Protein AF-A0A397DJN7-F1 (afdb_monomer_lite)

Foldseek 3Di:
DPVVVVVVVVQQFQVVDPPSADPPDDQDPCLQVRHPVSVVVVVVVVVCVVVVHDDDDDDPDVVSVVSVVSVCVSVVHDDDDDDPPDDDDD

Organism: Aphanomyces astaci (NCBI:txid112090)

InterPro domains:
  IPR027417 P-loop containing nucleoside triphosphate hydrolase [G3DSA:3.40.50.300] (1-90)
  IPR027417 P-loop containing nucleoside triphosphate hydrolase [SSF52540] (2-89)
  IPR031053 Chromodomain-helicase-DNA-binding protein 1-like [PTHR47157] (1-90)

Sequence (90 aa):
MNILAQLRKACNHPYLFPNAEPEPFQEGAHLYMNSGKLFVLHTLLHELKATNHVVLLFSTSTAFLDIIQDYCTWQKLSYERLDGSVRGEE

Secondary structure (DSSP, 8-state):
--HHHHHHHHTT-GGGSTT-S-SS---STHHHHT-HHHHHHHHHHHHHHHTT-------S-HHHHHHHHHHHHHTT-------S--PPP-

pLDDT: mean 91.05, std 9.63, range [41.84, 97.38]

Radius of gyration: 14.45 Å; chains: 1; bounding box: 34×38×35 Å

Structure (mmCIF, N/CA/C/O backbone):
data_AF-A0A397DJN7-F1
#
_entry.id   AF-A0A397DJN7-F1
#
loop_
_atom_site.group_PDB
_atom_site.id
_atom_site.type_symbol
_atom_site.label_atom_id
_atom_site.label_alt_id
_atom_site.label_comp_id
_atom_site.label_asym_id
_atom_site.label_entity_id
_atom_site.label_seq_id
_atom_site.pdbx_PDB_ins_code
_atom_site.Cartn_x
_atom_site.Cartn_y
_atom_site.Cartn_z
_atom_site.occupancy
_atom_site.B_iso_or_equiv
_atom_site.auth_seq_id
_atom_site.auth_comp_id
_atom_site.auth_asym_id
_atom_site.auth_atom_id
_atom_site.pdbx_PDB_model_num
ATOM 1 N N . MET A 1 1 ? 21.985 0.451 -14.889 1.00 65.12 1 MET A N 1
ATOM 2 C CA . MET A 1 1 ? 20.691 -0.156 -14.500 1.00 65.12 1 MET A CA 1
ATOM 3 C C . MET A 1 1 ? 20.847 -0.801 -13.130 1.00 65.12 1 MET A C 1
ATOM 5 O O . MET A 1 1 ? 21.691 -1.674 -12.992 1.00 65.12 1 MET A O 1
ATOM 9 N N . ASN A 1 2 ? 20.114 -0.350 -12.107 1.00 90.69 2 ASN A N 1
ATOM 10 C CA . ASN A 1 2 ? 20.196 -0.939 -10.765 1.00 90.69 2 ASN A CA 1
ATOM 11 C C . ASN A 1 2 ? 19.110 -2.016 -10.604 1.00 90.69 2 ASN A C 1
ATOM 13 O O . ASN A 1 2 ? 17.954 -1.698 -10.329 1.00 90.69 2 ASN A O 1
ATOM 17 N N . ILE A 1 3 ? 19.486 -3.281 -10.807 1.00 94.00 3 ILE A N 1
ATOM 18 C CA . ILE A 1 3 ? 18.573 -4.436 -10.767 1.00 94.00 3 ILE A CA 1
ATOM 19 C C . ILE A 1 3 ? 17.930 -4.584 -9.384 1.00 94.00 3 ILE A C 1
ATOM 21 O O . ILE A 1 3 ? 16.729 -4.819 -9.286 1.00 94.00 3 ILE A O 1
ATOM 25 N N . LEU A 1 4 ? 18.696 -4.368 -8.311 1.00 94.56 4 LEU A N 1
ATOM 26 C CA . LEU A 1 4 ? 18.192 -4.494 -6.945 1.00 94.56 4 LEU A CA 1
ATOM 27 C C . LEU A 1 4 ? 17.050 -3.508 -6.665 1.00 94.56 4 LEU A C 1
ATOM 29 O O . LEU A 1 4 ? 16.065 -3.866 -6.023 1.00 94.56 4 LEU A O 1
ATOM 33 N N . ALA A 1 5 ? 17.152 -2.280 -7.179 1.00 92.31 5 ALA A N 1
ATOM 34 C CA . ALA A 1 5 ? 16.083 -1.293 -7.053 1.00 92.31 5 ALA A CA 1
ATOM 35 C C . ALA A 1 5 ? 14.794 -1.734 -7.773 1.00 92.31 5 ALA A C 1
ATOM 37 O O . ALA A 1 5 ? 13.707 -1.532 -7.238 1.00 92.31 5 ALA A O 1
ATOM 38 N N . GLN A 1 6 ? 14.899 -2.378 -8.941 1.00 93.38 6 GLN A N 1
ATOM 39 C CA . GLN A 1 6 ? 13.731 -2.899 -9.665 1.00 93.38 6 GLN A CA 1
ATOM 40 C C . GLN A 1 6 ? 13.109 -4.104 -8.953 1.00 93.38 6 GLN A C 1
ATOM 42 O O . GLN A 1 6 ? 11.893 -4.162 -8.798 1.00 93.38 6 GLN A O 1
ATOM 47 N N . LEU A 1 7 ? 13.926 -5.021 -8.428 1.00 94.94 7 LEU A N 1
ATOM 48 C CA . LEU A 1 7 ? 13.426 -6.157 -7.650 1.00 94.94 7 LEU A CA 1
ATOM 49 C C . LEU A 1 7 ? 12.681 -5.698 -6.389 1.00 94.94 7 LEU A C 1
ATOM 51 O O . LEU A 1 7 ? 11.628 -6.239 -6.069 1.00 94.94 7 LEU A O 1
ATOM 55 N N . ARG A 1 8 ? 13.159 -4.644 -5.712 1.00 94.50 8 ARG A N 1
ATOM 56 C CA . ARG A 1 8 ? 12.439 -4.046 -4.573 1.00 94.50 8 ARG A CA 1
ATOM 57 C C . ARG A 1 8 ? 11.054 -3.520 -4.963 1.00 94.50 8 ARG A C 1
ATOM 59 O O . ARG A 1 8 ? 10.119 -3.703 -4.189 1.00 94.50 8 ARG A O 1
ATOM 66 N N . LYS A 1 9 ? 10.908 -2.912 -6.148 1.00 94.38 9 LYS A N 1
ATOM 67 C CA . LYS A 1 9 ? 9.599 -2.484 -6.674 1.00 94.38 9 LYS A CA 1
ATOM 68 C C . LYS A 1 9 ? 8.685 -3.678 -6.938 1.00 94.38 9 LYS A C 1
ATOM 70 O O . LYS A 1 9 ? 7.557 -3.677 -6.460 1.00 94.38 9 LYS A O 1
ATOM 75 N N . ALA A 1 10 ? 9.196 -4.717 -7.602 1.00 94.06 10 ALA A N 1
ATOM 76 C CA . ALA A 1 10 ? 8.444 -5.947 -7.861 1.00 94.06 10 ALA A CA 1
ATOM 77 C C . ALA A 1 10 ? 7.944 -6.614 -6.576 1.00 94.06 10 ALA A C 1
ATOM 79 O O . ALA A 1 10 ? 6.802 -7.056 -6.520 1.00 94.06 10 ALA A O 1
ATOM 80 N N . CYS A 1 11 ? 8.754 -6.610 -5.515 1.00 94.69 11 CYS A N 1
ATOM 81 C CA . CYS A 1 11 ? 8.334 -7.112 -4.210 1.00 94.69 11 CYS A CA 1
ATOM 82 C C . CYS A 1 11 ? 7.252 -6.253 -3.529 1.00 94.69 11 CYS A C 1
ATOM 84 O O . CYS A 1 11 ? 6.650 -6.720 -2.567 1.00 94.69 11 CYS A O 1
ATOM 86 N N . ASN A 1 12 ? 7.039 -4.999 -3.940 1.00 95.25 12 ASN A N 1
ATOM 87 C CA . ASN A 1 12 ? 6.013 -4.117 -3.376 1.00 95.25 12 ASN A CA 1
ATOM 88 C C . ASN A 1 12 ? 4.704 -4.204 -4.167 1.00 95.25 12 ASN A C 1
ATOM 90 O O . ASN A 1 12 ? 3.675 -4.606 -3.618 1.00 95.25 12 ASN A O 1
ATOM 94 N N . HIS A 1 13 ? 4.745 -3.834 -5.447 1.00 96.56 13 HIS A N 1
ATOM 95 C CA . HIS A 1 13 ? 3.572 -3.844 -6.314 1.00 96.56 13 HIS A CA 1
ATOM 96 C C . HIS A 1 13 ? 3.958 -3.829 -7.799 1.00 96.56 13 HIS A C 1
ATOM 98 O O . HIS A 1 13 ? 4.846 -3.055 -8.169 1.00 96.56 13 HIS A O 1
ATOM 104 N N . PRO A 1 14 ? 3.264 -4.583 -8.674 1.00 95.50 14 PRO A N 1
ATOM 105 C CA . PRO A 1 14 ? 3.463 -4.489 -10.121 1.00 95.50 14 PRO A CA 1
ATOM 106 C C . PRO A 1 14 ? 3.221 -3.085 -10.690 1.00 95.50 14 PRO A C 1
ATOM 108 O O . PRO A 1 14 ? 3.957 -2.659 -11.570 1.00 95.50 14 PRO A O 1
ATOM 111 N N . TYR A 1 15 ? 2.264 -2.321 -10.154 1.00 95.38 15 TYR A N 1
ATOM 112 C CA . TYR A 1 15 ? 1.949 -0.960 -10.644 1.00 95.38 15 TYR A CA 1
ATOM 113 C C . TYR A 1 15 ? 3.036 0.084 -10.357 1.00 95.38 15 TYR A C 1
ATOM 115 O O . TYR A 1 15 ? 2.977 1.201 -10.850 1.00 95.38 15 TYR A O 1
ATOM 123 N N . LEU A 1 16 ? 4.106 -0.285 -9.643 1.00 94.88 16 LEU A N 1
ATOM 124 C CA . LEU A 1 16 ? 5.318 0.541 -9.569 1.00 94.88 16 LEU A CA 1
ATOM 125 C C . LEU A 1 16 ? 6.150 0.508 -10.865 1.00 94.88 16 LEU A C 1
ATOM 127 O O . LEU A 1 16 ? 7.158 1.224 -10.969 1.00 94.88 16 LEU A O 1
ATOM 131 N N . PHE A 1 17 ? 5.777 -0.349 -11.819 1.00 94.69 17 PHE A N 1
A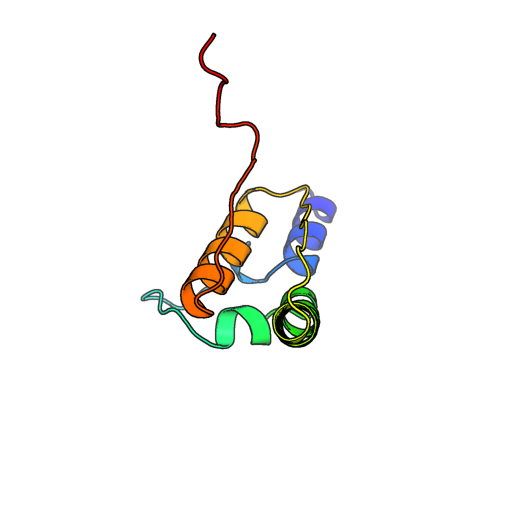TOM 132 C CA . PHE A 1 17 ? 6.335 -0.386 -13.162 1.00 94.69 17 PHE A CA 1
ATOM 133 C C . PHE A 1 17 ? 5.418 0.352 -14.145 1.00 94.69 17 PHE A C 1
ATOM 135 O O . PHE A 1 17 ? 4.201 0.180 -14.102 1.00 94.69 17 PHE A O 1
ATOM 142 N N . PRO A 1 18 ? 5.991 1.150 -15.061 1.00 89.94 18 PRO A N 1
ATOM 143 C CA . PRO A 1 18 ? 5.207 1.880 -16.048 1.00 89.94 18 PRO A CA 1
ATOM 144 C C . PRO A 1 18 ? 4.421 0.913 -16.939 1.00 89.94 18 PRO A C 1
ATOM 146 O O . PRO A 1 18 ? 4.953 -0.119 -17.351 1.00 89.94 18 PRO A O 1
ATOM 149 N N . ASN A 1 19 ? 3.174 1.274 -17.253 1.00 88.88 19 ASN A N 1
ATOM 150 C CA . ASN A 1 19 ? 2.239 0.501 -18.083 1.00 88.88 19 ASN A CA 1
ATOM 151 C C . ASN A 1 19 ? 1.848 -0.880 -17.520 1.00 88.88 19 ASN A C 1
ATOM 153 O O . ASN A 1 19 ? 1.283 -1.694 -18.248 1.00 88.88 19 ASN A O 1
ATOM 157 N N . ALA A 1 20 ? 2.173 -1.180 -16.259 1.00 91.81 20 ALA A N 1
ATOM 158 C CA . ALA A 1 20 ? 1.709 -2.407 -15.611 1.00 91.81 20 ALA A CA 1
ATOM 159 C C . ALA A 1 20 ? 0.255 -2.293 -15.128 1.00 91.81 20 ALA A C 1
ATOM 161 O O . ALA A 1 20 ? -0.420 -3.310 -14.967 1.00 91.81 20 ALA A O 1
ATOM 162 N N . GLU A 1 21 ? -0.208 -1.070 -14.878 1.00 90.00 21 GLU A N 1
ATOM 163 C CA . GLU A 1 21 ? -1.590 -0.776 -14.519 1.00 90.00 21 GLU A CA 1
ATOM 164 C C . GLU A 1 21 ? -2.466 -0.637 -15.777 1.00 90.00 21 GLU A C 1
ATOM 166 O O . GLU A 1 21 ? -2.035 0.005 -16.740 1.00 90.00 21 GLU A O 1
ATOM 171 N N . PRO A 1 22 ? -3.663 -1.257 -15.817 1.00 85.38 22 PRO A N 1
ATOM 172 C CA . PRO A 1 22 ? -4.588 -1.106 -16.937 1.00 85.38 22 PRO A CA 1
ATOM 173 C C . PRO A 1 22 ? -5.121 0.328 -17.061 1.00 85.38 22 PRO A C 1
ATOM 175 O O . PRO A 1 22 ? -5.505 0.936 -16.067 1.00 85.38 22 PRO A O 1
ATOM 178 N N . GLU A 1 23 ? -5.222 0.821 -18.296 1.00 84.12 23 GLU A N 1
ATOM 179 C CA . GLU A 1 23 ? -5.818 2.122 -18.622 1.00 84.12 23 GLU A CA 1
ATOM 180 C C . GLU A 1 23 ? -7.198 1.930 -19.287 1.00 84.12 23 GLU A C 1
ATOM 182 O O . GLU A 1 23 ? -7.307 1.121 -20.219 1.00 84.12 23 GLU A O 1
ATOM 187 N N . PRO A 1 24 ? -8.252 2.662 -18.872 1.00 87.19 24 PRO A N 1
ATOM 188 C CA . PRO A 1 24 ? -8.247 3.713 -17.850 1.00 87.19 24 PRO A CA 1
ATOM 189 C C . PRO A 1 24 ? -8.143 3.157 -16.423 1.00 87.19 24 PRO A C 1
ATOM 191 O O . PRO A 1 24 ? -8.669 2.078 -16.139 1.00 87.19 24 PRO A O 1
ATOM 194 N N . PHE A 1 25 ? -7.530 3.930 -15.519 1.00 83.06 25 PHE A N 1
ATOM 195 C CA . PHE A 1 25 ? -7.525 3.613 -14.090 1.00 83.06 25 PHE A CA 1
ATOM 196 C C . PHE A 1 25 ? -8.951 3.395 -13.568 1.00 83.06 25 PHE A C 1
ATOM 198 O O . PHE A 1 25 ? -9.849 4.218 -13.767 1.00 83.06 25 PHE A O 1
ATOM 205 N N . GLN A 1 26 ? -9.145 2.288 -12.858 1.00 86.69 26 GLN A N 1
ATOM 206 C CA . GLN A 1 26 ? -10.393 1.971 -12.181 1.00 86.69 26 GLN A CA 1
ATOM 207 C C . GLN A 1 26 ? -10.071 1.443 -10.790 1.00 86.69 26 GLN A C 1
ATOM 209 O O . GLN A 1 26 ? -9.316 0.492 -10.667 1.00 86.69 26 GLN A O 1
ATOM 214 N N . GLU A 1 27 ? -10.680 1.981 -9.739 1.00 85.44 27 GLU A N 1
ATOM 215 C CA . GLU A 1 27 ? -10.551 1.392 -8.404 1.00 85.44 27 GLU A CA 1
ATOM 216 C C . GLU A 1 27 ? -11.190 -0.006 -8.355 1.00 85.44 27 GLU A C 1
ATOM 218 O O . GLU A 1 27 ? -12.307 -0.218 -8.841 1.00 85.44 27 GLU A O 1
ATOM 223 N N . GLY A 1 28 ? -10.510 -0.980 -7.746 1.00 92.25 28 GLY A N 1
ATOM 224 C CA . GLY A 1 28 ? -11.066 -2.323 -7.646 1.00 92.25 28 GLY A CA 1
ATOM 225 C C . GLY A 1 28 ? -10.174 -3.356 -6.976 1.00 92.25 28 GLY A C 1
ATOM 226 O O . GLY A 1 28 ? -9.058 -3.086 -6.537 1.00 92.25 28 GLY A O 1
ATOM 227 N N . ALA A 1 29 ? -10.678 -4.591 -6.950 1.00 94.19 29 ALA A N 1
ATOM 228 C CA . ALA A 1 29 ? -10.012 -5.727 -6.316 1.00 94.19 29 ALA A CA 1
ATOM 229 C C . ALA A 1 29 ? -8.630 -6.051 -6.912 1.00 94.19 29 ALA A C 1
ATOM 231 O O . ALA A 1 29 ? -7.801 -6.675 -6.251 1.00 94.19 29 ALA A O 1
ATOM 232 N N . HIS A 1 30 ? -8.358 -5.611 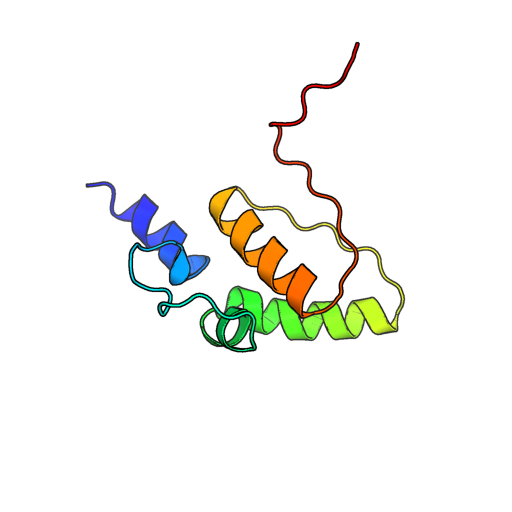-8.142 1.00 93.88 30 HIS A N 1
ATOM 233 C CA . HIS A 1 30 ? -7.062 -5.806 -8.793 1.00 93.88 30 HIS A CA 1
ATOM 234 C C . HIS A 1 30 ? -5.902 -5.165 -8.008 1.00 93.88 30 HIS A C 1
ATOM 236 O O . HIS A 1 30 ? -4.809 -5.730 -8.018 1.00 93.88 30 HIS A O 1
ATOM 242 N N . LEU A 1 31 ? -6.163 -4.094 -7.240 1.00 94.06 31 LEU A N 1
ATOM 243 C CA . LEU A 1 31 ? -5.168 -3.412 -6.406 1.00 94.06 31 LEU A CA 1
ATOM 244 C C . LEU A 1 31 ? -4.537 -4.356 -5.381 1.00 94.06 31 LEU A C 1
ATOM 246 O O . LEU A 1 31 ? -3.341 -4.290 -5.132 1.00 94.06 31 LEU A O 1
ATOM 250 N N . TYR A 1 32 ? -5.321 -5.259 -4.785 1.00 95.62 32 TYR A N 1
ATOM 251 C CA . TYR A 1 32 ? -4.791 -6.202 -3.798 1.00 95.62 32 TYR A CA 1
ATOM 252 C C . TYR A 1 32 ? -4.532 -7.594 -4.368 1.00 95.62 32 TYR A C 1
ATOM 254 O O . TYR A 1 32 ? -3.620 -8.278 -3.914 1.00 95.62 32 TYR A O 1
ATOM 262 N N . MET A 1 33 ? -5.284 -8.010 -5.389 1.00 95.69 33 MET A N 1
ATOM 263 C CA . MET A 1 33 ? -5.120 -9.324 -6.016 1.00 95.69 33 MET A CA 1
ATOM 264 C C . MET A 1 33 ? -3.802 -9.459 -6.784 1.00 95.69 33 MET A C 1
ATOM 266 O O . MET A 1 33 ? -3.244 -10.552 -6.856 1.00 95.69 33 MET A O 1
ATOM 270 N N . ASN A 1 34 ? -3.264 -8.354 -7.306 1.00 94.06 34 ASN A N 1
ATOM 271 C CA . ASN A 1 34 ? -2.012 -8.356 -8.065 1.00 94.06 34 ASN A CA 1
ATOM 272 C C . ASN A 1 34 ? -0.752 -8.224 -7.189 1.00 94.06 34 ASN A C 1
ATOM 274 O O . ASN A 1 34 ? 0.362 -8.228 -7.714 1.00 94.06 34 ASN A O 1
ATOM 278 N N . SER A 1 35 ? -0.882 -8.130 -5.862 1.00 95.88 35 SER A N 1
ATOM 279 C CA . SER A 1 35 ? 0.261 -8.047 -4.948 1.00 95.88 35 SER A CA 1
ATOM 280 C C . SER A 1 35 ? 0.079 -8.938 -3.735 1.00 95.88 35 SER A C 1
ATOM 282 O O . SER A 1 35 ? -0.822 -8.741 -2.931 1.00 95.88 35 SER A O 1
ATOM 284 N N . GLY A 1 36 ? 1.017 -9.867 -3.529 1.00 96.56 36 GLY A N 1
ATOM 285 C CA . GLY A 1 36 ? 1.002 -10.738 -2.352 1.00 96.56 36 GLY A CA 1
ATOM 286 C C . GLY A 1 36 ? 1.041 -9.965 -1.028 1.00 96.56 36 GLY A C 1
ATOM 287 O O . GLY A 1 36 ? 0.427 -10.390 -0.053 1.00 96.56 36 GLY A O 1
ATOM 288 N N . LYS A 1 37 ? 1.701 -8.796 -0.991 1.00 95.94 37 LYS A N 1
ATOM 289 C CA . LYS A 1 37 ? 1.713 -7.938 0.203 1.00 95.94 37 LYS A CA 1
ATOM 290 C C . LYS A 1 37 ? 0.342 -7.330 0.475 1.00 95.94 37 LYS A C 1
ATOM 292 O O . LYS A 1 37 ? -0.130 -7.414 1.606 1.00 95.94 37 LYS A O 1
ATOM 297 N N . LEU A 1 38 ? -0.295 -6.741 -0.541 1.00 96.56 38 LEU A N 1
ATOM 298 C CA . LEU A 1 38 ? -1.634 -6.165 -0.387 1.00 96.56 38 LEU A CA 1
ATOM 299 C C . LEU A 1 38 ? -2.695 -7.245 -0.166 1.00 96.56 38 LEU A C 1
ATOM 301 O O . LEU A 1 38 ? -3.644 -6.999 0.564 1.00 96.56 38 LEU A O 1
ATOM 305 N N . PHE A 1 39 ? -2.515 -8.449 -0.709 1.00 97.31 39 PHE A N 1
ATOM 306 C CA . PHE A 1 39 ? -3.409 -9.576 -0.467 1.00 97.31 39 PHE A CA 1
ATOM 307 C C . PHE A 1 39 ? -3.476 -9.969 1.010 1.00 97.31 39 PHE A C 1
ATOM 309 O O . PHE A 1 39 ? -4.558 -10.085 1.589 1.00 97.31 39 PHE A O 1
ATOM 316 N N . VAL A 1 40 ? -2.312 -10.109 1.648 1.00 97.38 40 VAL A N 1
ATOM 317 C CA . VAL A 1 40 ? -2.236 -10.370 3.090 1.00 97.38 40 VAL A CA 1
ATOM 318 C C . VAL A 1 40 ? -2.748 -9.166 3.880 1.00 97.38 40 VAL A C 1
ATOM 320 O O . VAL A 1 40 ? -3.543 -9.333 4.805 1.00 97.38 40 VAL A O 1
ATOM 323 N N . LEU A 1 41 ? -2.344 -7.952 3.491 1.00 96.75 41 LEU A N 1
ATOM 324 C CA . LEU A 1 41 ? -2.779 -6.727 4.159 1.00 96.75 41 LEU A CA 1
ATOM 325 C C . LEU A 1 41 ? -4.302 -6.549 4.103 1.00 96.75 41 LEU A C 1
ATOM 327 O O . LEU A 1 41 ? -4.888 -6.105 5.082 1.00 96.75 41 LEU A O 1
ATOM 331 N N . HIS A 1 42 ? -4.949 -6.927 3.000 1.00 96.75 42 HIS A N 1
ATOM 332 C CA . HIS A 1 42 ? -6.396 -6.844 2.842 1.00 96.75 42 HIS A CA 1
ATOM 333 C C . HIS A 1 42 ? -7.127 -7.658 3.905 1.00 96.75 42 HIS A C 1
ATOM 335 O O . HIS A 1 42 ? -7.992 -7.130 4.602 1.00 96.75 42 HIS A O 1
ATOM 341 N N . THR A 1 43 ? -6.719 -8.914 4.078 1.00 96.56 43 THR A N 1
ATOM 342 C CA . THR A 1 43 ? -7.299 -9.803 5.091 1.00 96.56 43 THR A CA 1
ATOM 343 C C . THR A 1 43 ? -7.046 -9.256 6.497 1.00 96.56 43 THR A C 1
ATOM 345 O O . THR A 1 43 ? -7.979 -9.103 7.283 1.00 96.56 43 THR A O 1
ATOM 348 N N . LEU A 1 44 ? -5.801 -8.860 6.782 1.00 97.06 44 LEU A N 1
ATOM 349 C CA . LEU A 1 44 ? -5.402 -8.348 8.093 1.00 97.06 44 LEU A CA 1
ATOM 350 C C . LEU A 1 44 ? -6.148 -7.060 8.478 1.00 97.06 44 LEU A C 1
ATOM 352 O O . LEU A 1 44 ? -6.601 -6.921 9.610 1.00 97.06 44 LEU A O 1
ATOM 356 N N . LEU A 1 45 ? -6.294 -6.109 7.552 1.00 96.06 45 LEU A N 1
ATOM 357 C CA . LEU A 1 45 ? -6.983 -4.846 7.824 1.00 96.06 45 LEU A CA 1
ATOM 358 C C . LEU A 1 45 ? -8.480 -5.043 8.076 1.00 96.06 45 LEU A C 1
ATOM 360 O O . LEU A 1 45 ? -9.037 -4.329 8.908 1.00 96.06 45 LEU A O 1
ATOM 364 N N . HIS A 1 46 ? -9.130 -6.000 7.404 1.00 95.12 46 HIS A N 1
ATOM 365 C CA . HIS A 1 46 ? -10.534 -6.331 7.674 1.00 95.12 46 HIS A CA 1
ATOM 366 C C . HIS A 1 46 ? -10.726 -6.881 9.088 1.00 95.12 46 HIS A C 1
ATOM 368 O O . HIS A 1 46 ? -11.612 -6.418 9.808 1.00 95.12 46 HIS A O 1
ATOM 374 N N . GLU A 1 47 ? -9.859 -7.799 9.519 1.00 96.12 47 GLU A N 1
ATOM 375 C CA . GLU A 1 47 ? -9.887 -8.350 10.880 1.00 96.12 47 GLU A CA 1
ATOM 376 C C . GLU A 1 47 ? -9.621 -7.269 11.939 1.00 96.12 47 GLU A C 1
ATOM 378 O O . GLU A 1 47 ? -10.388 -7.116 12.890 1.00 96.12 47 GLU A O 1
ATOM 383 N N . LEU A 1 48 ? -8.581 -6.454 11.741 1.00 96.50 48 LEU A N 1
ATOM 384 C CA . LEU A 1 48 ? -8.209 -5.387 12.673 1.00 96.50 48 LEU A CA 1
ATOM 385 C C . LEU A 1 48 ? -9.276 -4.287 12.766 1.00 96.50 48 LEU A C 1
ATOM 387 O O . LEU A 1 48 ? -9.536 -3.770 13.858 1.00 96.50 48 LEU A O 1
ATOM 391 N N . LYS A 1 49 ? -9.942 -3.959 11.649 1.00 94.00 49 LYS A N 1
ATOM 392 C CA . LYS A 1 49 ? -11.063 -3.010 11.623 1.00 94.00 49 LYS A CA 1
ATOM 393 C C . LYS A 1 49 ? -12.263 -3.536 12.405 1.00 94.00 49 LYS A C 1
ATOM 395 O O . LYS A 1 49 ? -12.888 -2.759 13.123 1.00 94.00 49 LYS A O 1
ATOM 400 N N . ALA A 1 50 ? -12.564 -4.833 12.316 1.00 95.12 50 ALA A N 1
ATOM 401 C CA . ALA A 1 50 ? -13.653 -5.444 13.081 1.00 95.12 50 ALA A CA 1
ATOM 402 C C . ALA A 1 50 ? -13.443 -5.312 14.601 1.00 95.12 50 ALA A C 1
ATOM 404 O O . ALA A 1 50 ? -14.409 -5.172 15.347 1.00 95.12 50 ALA A O 1
ATOM 405 N N . THR A 1 51 ? -12.186 -5.282 15.054 1.00 96.19 51 THR A N 1
ATOM 406 C CA . THR A 1 51 ? -11.815 -5.055 16.461 1.00 96.19 51 THR A CA 1
ATOM 407 C C . THR A 1 51 ? -11.500 -3.593 16.804 1.00 96.19 51 THR A C 1
ATOM 409 O O . THR A 1 51 ? -11.009 -3.319 17.895 1.00 96.19 51 THR A O 1
ATOM 412 N N . ASN A 1 52 ? -11.763 -2.650 15.891 1.00 93.94 52 ASN A N 1
ATOM 413 C CA . ASN A 1 52 ? -11.478 -1.217 16.042 1.00 93.94 52 ASN A CA 1
ATOM 414 C C . ASN A 1 52 ? -10.005 -0.894 16.386 1.00 93.94 52 ASN A C 1
ATOM 416 O O . ASN A 1 52 ? -9.715 0.005 17.177 1.00 93.94 52 ASN A O 1
ATOM 420 N N . HIS A 1 53 ? -9.064 -1.648 15.812 1.00 97.19 53 HIS A N 1
ATOM 421 C CA . HIS A 1 53 ? -7.633 -1.449 16.028 1.00 97.19 53 HIS A CA 1
ATOM 422 C C . HIS A 1 53 ? -7.094 -0.329 15.125 1.00 97.19 53 HIS A C 1
ATOM 424 O O . HIS A 1 53 ? -7.420 -0.256 13.940 1.00 97.19 53 HIS A O 1
ATOM 430 N N . VAL A 1 54 ? -6.209 0.512 15.663 1.00 95.06 54 VAL A N 1
ATOM 431 C CA . VAL A 1 54 ? -5.503 1.544 14.888 1.00 95.06 54 VAL A CA 1
ATOM 432 C C . VAL A 1 54 ? -4.229 0.946 14.298 1.00 95.06 54 VAL A C 1
ATOM 434 O O . VAL A 1 54 ? -3.440 0.335 15.017 1.00 95.06 54 VAL A O 1
ATOM 437 N N . VAL A 1 55 ? -4.025 1.088 12.990 1.00 96.31 55 VAL A N 1
ATOM 438 C CA . VAL A 1 55 ? -2.897 0.473 12.274 1.00 96.31 55 VAL A CA 1
ATOM 439 C C . VAL A 1 55 ? -1.961 1.554 11.750 1.00 96.31 55 VAL A C 1
ATOM 441 O O . VAL A 1 55 ? -2.402 2.498 11.103 1.00 96.31 55 VAL A O 1
ATOM 444 N N . LEU A 1 56 ? -0.661 1.391 12.001 1.00 96.38 56 LEU A N 1
ATOM 445 C CA . LEU A 1 56 ? 0.393 2.221 11.419 1.00 96.38 56 LEU A CA 1
ATOM 446 C C . LEU A 1 56 ? 1.109 1.429 10.323 1.00 96.38 56 LEU A C 1
ATOM 448 O O . LEU A 1 56 ? 1.648 0.352 10.581 1.00 96.38 56 LEU A O 1
ATOM 452 N N . LEU A 1 57 ? 1.118 1.966 9.104 1.00 95.38 57 LEU A N 1
ATOM 453 C CA . LEU A 1 57 ? 1.793 1.368 7.953 1.00 95.38 57 LEU A CA 1
ATOM 454 C C . LEU A 1 57 ? 3.024 2.191 7.583 1.00 95.38 57 LEU A C 1
ATOM 456 O O . LEU A 1 57 ? 2.928 3.383 7.308 1.00 95.38 57 LEU A O 1
ATOM 460 N N . PHE A 1 58 ? 4.180 1.531 7.536 1.00 95.12 58 PHE A N 1
ATOM 461 C CA . PHE A 1 58 ? 5.445 2.143 7.142 1.00 95.12 58 PHE A CA 1
ATOM 462 C C . PHE A 1 58 ? 5.900 1.600 5.788 1.00 95.12 58 PHE A C 1
ATOM 464 O O . PHE A 1 58 ? 5.853 0.397 5.531 1.00 95.12 58 PHE A O 1
ATOM 471 N N . SER 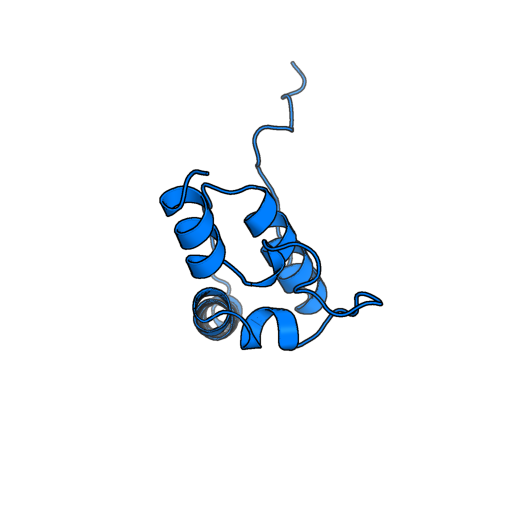A 1 59 ? 6.397 2.488 4.933 1.00 93.75 59 SER A N 1
ATOM 472 C CA . SER A 1 59 ? 7.005 2.138 3.651 1.00 93.75 59 SER A CA 1
ATOM 473 C C . SER A 1 59 ? 8.216 3.026 3.404 1.00 93.75 59 SER A C 1
ATOM 475 O O . SER A 1 59 ? 8.189 4.221 3.678 1.00 93.75 59 SER A O 1
ATOM 477 N N . THR A 1 60 ? 9.276 2.454 2.835 1.00 91.62 60 THR A N 1
ATOM 478 C CA . THR A 1 60 ? 10.441 3.211 2.346 1.00 91.62 60 THR A CA 1
ATOM 479 C C . THR A 1 60 ? 10.215 3.807 0.952 1.00 91.62 60 THR A C 1
ATOM 481 O O . THR A 1 60 ? 11.087 4.494 0.426 1.00 91.62 60 THR A O 1
ATOM 484 N N . SER A 1 61 ? 9.065 3.531 0.328 1.00 92.69 61 SER A N 1
ATOM 485 C CA . SER A 1 61 ? 8.686 4.008 -1.002 1.00 92.69 61 SER A CA 1
ATOM 486 C C . SER A 1 61 ? 7.381 4.794 -0.920 1.00 92.69 61 SER A C 1
ATOM 488 O O . SER A 1 61 ? 6.337 4.214 -0.625 1.00 92.69 61 SER A O 1
ATOM 490 N N . THR A 1 62 ? 7.445 6.089 -1.235 1.00 92.44 62 THR A N 1
ATOM 491 C CA . THR A 1 62 ? 6.273 6.977 -1.335 1.00 92.44 62 THR A CA 1
ATOM 492 C C . THR A 1 62 ? 5.335 6.547 -2.460 1.00 92.44 62 THR A C 1
ATOM 494 O O . THR A 1 62 ? 4.140 6.451 -2.235 1.00 92.44 62 THR A O 1
ATOM 497 N N . ALA A 1 63 ? 5.881 6.126 -3.605 1.00 93.94 63 ALA A N 1
ATOM 498 C CA . ALA A 1 63 ? 5.096 5.562 -4.708 1.00 93.94 63 ALA A CA 1
ATOM 499 C C . ALA A 1 63 ? 4.261 4.333 -4.298 1.00 93.94 63 ALA A C 1
ATOM 501 O O . ALA A 1 63 ? 3.179 4.101 -4.820 1.00 93.94 63 ALA A O 1
ATOM 502 N N . PHE A 1 64 ? 4.748 3.521 -3.352 1.00 95.06 64 PHE A N 1
ATOM 503 C CA . PHE A 1 64 ? 3.950 2.412 -2.824 1.00 95.06 64 PHE A CA 1
ATOM 504 C C . PHE A 1 64 ? 2.878 2.885 -1.829 1.00 95.06 64 PHE A C 1
ATOM 506 O O . PHE A 1 64 ? 1.830 2.254 -1.734 1.00 95.06 64 PHE A O 1
ATOM 513 N N . LEU A 1 65 ? 3.116 3.993 -1.115 1.00 95.38 65 LEU A N 1
ATOM 514 C CA . LEU A 1 65 ? 2.086 4.627 -0.287 1.00 95.38 65 LEU A CA 1
ATOM 515 C C . LEU A 1 65 ? 0.949 5.193 -1.141 1.00 95.38 65 LEU A C 1
ATOM 517 O O . LEU A 1 65 ? -0.189 5.097 -0.704 1.00 95.38 65 LEU A O 1
ATOM 521 N N . ASP A 1 66 ? 1.232 5.700 -2.345 1.00 93.88 66 ASP A N 1
ATOM 522 C CA . ASP A 1 66 ? 0.195 6.133 -3.296 1.00 93.88 66 ASP A CA 1
ATOM 523 C C . ASP A 1 66 ? -0.764 4.968 -3.624 1.00 93.88 66 ASP A C 1
ATOM 525 O O . ASP A 1 66 ? -1.970 5.086 -3.443 1.00 93.88 66 ASP A O 1
ATOM 529 N N . ILE A 1 67 ? -0.234 3.779 -3.939 1.00 94.81 67 ILE A N 1
ATOM 530 C CA . ILE A 1 67 ? -1.053 2.578 -4.214 1.00 94.81 67 ILE A CA 1
ATOM 531 C C . ILE A 1 67 ? -1.862 2.140 -2.981 1.00 94.81 67 ILE A C 1
ATOM 533 O O . ILE A 1 67 ? -3.021 1.734 -3.086 1.00 94.81 67 ILE A O 1
ATOM 537 N N . ILE A 1 68 ? -1.262 2.203 -1.786 1.00 95.38 68 ILE A N 1
ATOM 538 C CA . ILE A 1 68 ? -1.975 1.910 -0.532 1.00 95.38 68 ILE A CA 1
ATOM 539 C C . ILE A 1 68 ? -3.099 2.932 -0.302 1.00 95.38 68 ILE A C 1
ATOM 541 O O . ILE A 1 68 ? -4.156 2.565 0.208 1.00 95.38 68 ILE A O 1
ATOM 545 N N . GLN A 1 69 ? -2.892 4.191 -0.684 1.00 94.94 69 GLN A N 1
ATOM 546 C CA . GLN A 1 69 ? -3.876 5.259 -0.569 1.00 94.94 69 GLN A CA 1
ATOM 547 C C . GLN A 1 69 ? -5.108 4.993 -1.443 1.00 94.94 69 GLN A C 1
ATOM 549 O O . GLN A 1 69 ? -6.237 5.090 -0.953 1.00 94.94 69 GLN A O 1
ATOM 554 N N . ASP A 1 70 ? -4.896 4.580 -2.693 1.00 94.56 70 ASP A N 1
ATOM 555 C CA . ASP A 1 70 ? -5.973 4.191 -3.611 1.00 94.56 70 ASP A CA 1
ATOM 556 C C . ASP A 1 70 ? -6.731 2.969 -3.077 1.00 94.56 70 ASP A C 1
ATOM 558 O O . ASP A 1 70 ? -7.963 2.943 -3.042 1.00 94.56 70 ASP A O 1
ATOM 562 N N . TYR A 1 71 ? -6.003 1.979 -2.548 1.00 95.69 71 TYR A N 1
ATOM 563 C CA . TYR A 1 71 ? -6.599 0.817 -1.887 1.00 95.69 71 TYR A CA 1
ATOM 564 C C . TYR A 1 71 ? -7.463 1.210 -0.673 1.00 95.69 71 TYR A C 1
ATOM 566 O O . TYR A 1 71 ? -8.582 0.712 -0.522 1.00 95.69 71 TYR A O 1
ATOM 574 N N . CYS A 1 72 ? -6.974 2.103 0.193 1.00 95.50 72 CYS A N 1
ATOM 575 C CA . CYS A 1 72 ? -7.713 2.579 1.362 1.00 95.50 72 CYS A CA 1
ATOM 576 C C . CYS A 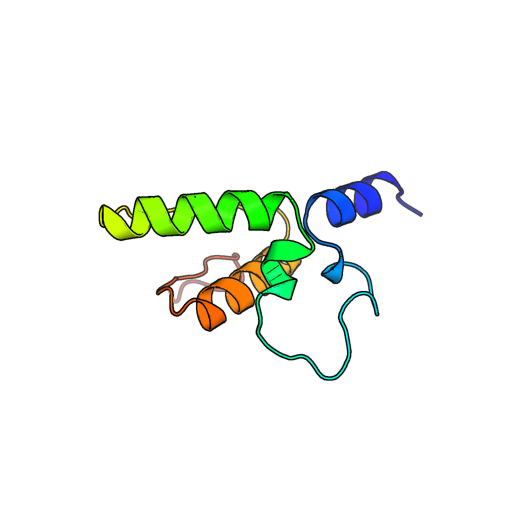1 72 ? -8.965 3.371 0.964 1.00 95.50 72 CYS A C 1
ATOM 578 O O . CYS A 1 72 ? -10.020 3.167 1.567 1.00 95.50 72 CYS A O 1
ATOM 580 N N . THR A 1 73 ? -8.866 4.216 -0.065 1.00 94.75 73 THR A N 1
ATOM 581 C CA . THR A 1 73 ? -9.993 4.981 -0.624 1.00 94.75 73 THR A CA 1
ATOM 582 C C . THR A 1 73 ? -11.075 4.041 -1.149 1.00 94.75 73 THR A C 1
ATOM 584 O O . THR A 1 73 ? -12.227 4.118 -0.710 1.00 94.75 73 THR A O 1
ATOM 587 N N . TRP A 1 74 ? -10.687 3.064 -1.972 1.00 94.69 74 TRP A N 1
ATOM 588 C CA . TRP A 1 74 ? -11.585 2.037 -2.500 1.00 94.69 74 TRP A CA 1
ATOM 589 C C . TRP A 1 74 ? -12.277 1.230 -1.386 1.00 94.69 74 TRP A C 1
ATOM 591 O O . TRP A 1 74 ? -13.488 0.997 -1.421 1.00 94.69 74 TRP A O 1
ATOM 601 N N . GLN A 1 75 ? -11.528 0.836 -0.349 1.00 94.25 75 GLN A N 1
ATOM 602 C CA . GLN A 1 75 ? -12.052 0.111 0.818 1.00 94.25 75 GLN A CA 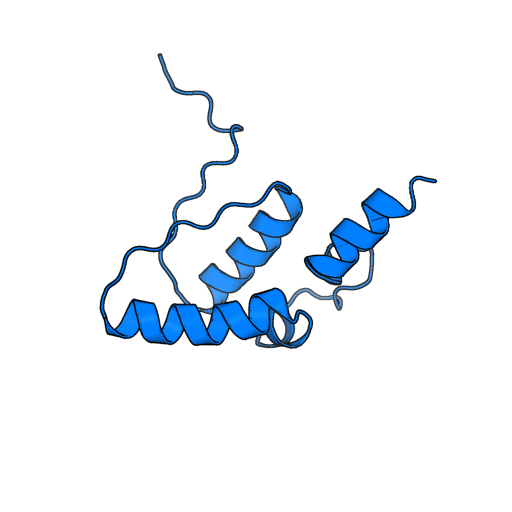1
ATOM 603 C C . GLN A 1 75 ? -12.794 0.998 1.830 1.00 94.25 75 GLN A C 1
ATOM 605 O O . GLN A 1 75 ? -13.294 0.488 2.840 1.00 94.25 75 GLN A O 1
ATOM 610 N N . LYS A 1 76 ? -12.886 2.312 1.584 1.00 93.88 76 LYS A N 1
ATOM 611 C CA . LYS A 1 76 ? -13.506 3.294 2.487 1.00 93.88 76 LYS A CA 1
ATOM 612 C C . LYS A 1 76 ? -12.913 3.218 3.900 1.00 93.88 76 LYS A C 1
ATOM 614 O O . LYS A 1 76 ? -13.630 3.154 4.905 1.00 93.88 76 LYS A O 1
ATOM 619 N N . LEU A 1 77 ? -11.587 3.145 3.972 1.00 94.12 77 LEU A N 1
ATOM 620 C CA . LEU A 1 77 ? -10.812 3.227 5.205 1.00 94.12 77 LEU A CA 1
ATOM 621 C C . LEU A 1 77 ? -10.422 4.685 5.445 1.00 94.12 77 LEU A C 1
ATOM 623 O O . LEU A 1 77 ? -9.961 5.359 4.530 1.00 94.12 77 LEU A O 1
ATOM 627 N N . SER A 1 78 ? -10.596 5.167 6.675 1.00 93.94 78 SER A N 1
ATOM 628 C CA . SER A 1 78 ? -10.027 6.452 7.084 1.00 93.94 78 SER A CA 1
ATOM 629 C C . SER A 1 78 ? -8.529 6.267 7.307 1.00 93.94 78 SER A C 1
ATOM 631 O O . SER A 1 78 ? -8.113 5.293 7.937 1.00 93.94 78 SER A O 1
ATOM 633 N N . TYR A 1 79 ? -7.729 7.173 6.759 1.00 95.06 79 TYR A N 1
ATOM 634 C CA . TYR A 1 79 ? -6.281 7.144 6.878 1.00 95.06 79 TYR A CA 1
ATOM 635 C C . TYR A 1 79 ? -5.736 8.569 6.928 1.00 95.06 79 TYR A C 1
ATOM 637 O O . TYR A 1 79 ? -6.356 9.499 6.422 1.00 95.06 79 TYR A O 1
ATOM 645 N N . GLU A 1 80 ? -4.544 8.698 7.496 1.00 94.38 80 GLU A N 1
ATOM 646 C CA . GLU A 1 80 ? -3.721 9.901 7.438 1.00 94.38 80 GLU A CA 1
ATOM 647 C C . GLU A 1 80 ? -2.350 9.511 6.892 1.00 94.38 80 GLU A C 1
ATOM 649 O O . GLU A 1 80 ? -1.854 8.409 7.157 1.00 94.38 80 GLU A O 1
ATOM 654 N N . ARG A 1 81 ? -1.735 10.400 6.111 1.00 92.94 81 ARG A N 1
ATOM 655 C CA . ARG A 1 81 ? -0.450 10.141 5.457 1.00 92.94 81 ARG A CA 1
ATOM 656 C C . ARG A 1 81 ? 0.602 11.134 5.925 1.00 92.94 81 ARG A C 1
ATOM 658 O O . ARG A 1 81 ? 0.441 12.339 5.786 1.00 92.94 81 ARG A O 1
ATOM 665 N N . LEU A 1 82 ? 1.725 10.596 6.389 1.00 89.38 82 LEU A N 1
ATOM 666 C CA . LEU A 1 82 ? 2.919 11.355 6.744 1.00 89.38 82 LEU A CA 1
ATOM 667 C C . LEU A 1 82 ? 4.081 10.869 5.875 1.00 89.38 82 LEU A C 1
ATOM 669 O O . LEU A 1 82 ? 4.651 9.813 6.135 1.00 89.38 82 LEU A O 1
ATOM 673 N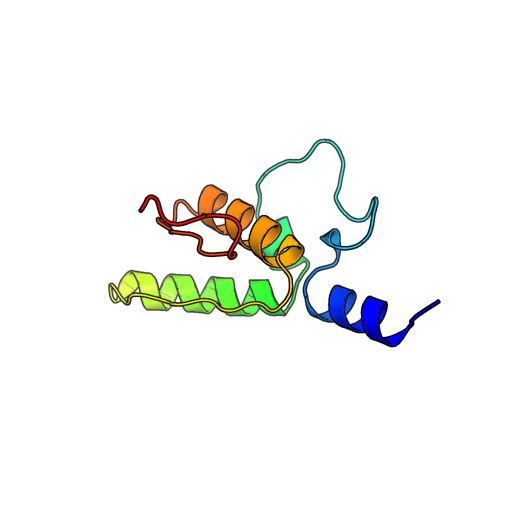 N . ASP A 1 83 ? 4.424 11.620 4.830 1.00 83.88 83 ASP A N 1
ATOM 674 C CA . ASP A 1 83 ? 5.496 11.254 3.890 1.00 83.88 83 ASP A CA 1
ATOM 675 C C . ASP A 1 83 ? 6.658 12.261 3.851 1.00 83.88 83 ASP A C 1
ATOM 677 O O . ASP A 1 83 ? 7.521 12.196 2.976 1.00 83.88 83 ASP A O 1
ATOM 681 N N . GLY A 1 84 ? 6.702 13.181 4.822 1.00 77.31 84 GLY A N 1
ATOM 682 C CA . GLY A 1 84 ? 7.757 14.189 4.953 1.00 77.31 84 GLY A CA 1
ATOM 683 C C . GLY A 1 84 ? 7.653 15.346 3.957 1.00 77.31 84 GLY A C 1
ATOM 684 O O . GLY A 1 84 ? 8.487 16.248 4.003 1.00 77.31 84 GLY A O 1
ATOM 685 N N . SER A 1 85 ? 6.642 15.356 3.080 1.00 71.19 85 SER A N 1
ATOM 686 C CA . SER A 1 85 ? 6.340 16.514 2.230 1.00 71.19 85 SER A CA 1
ATOM 687 C C . SER A 1 85 ? 5.575 17.613 2.981 1.00 71.19 85 SER A C 1
ATOM 689 O O . SER A 1 85 ? 5.678 18.789 2.628 1.00 71.19 85 SER A O 1
ATOM 691 N N . VAL A 1 86 ? 4.870 17.245 4.059 1.00 65.25 86 VAL A N 1
ATOM 692 C CA . VAL A 1 86 ? 4.222 18.173 4.990 1.00 65.25 86 VAL A CA 1
ATOM 693 C C . VAL A 1 86 ? 5.306 18.877 5.806 1.00 65.25 86 VAL A C 1
ATOM 695 O O . VAL A 1 86 ? 5.825 18.344 6.787 1.00 65.25 86 VAL A O 1
ATOM 698 N N . ARG A 1 87 ? 5.687 20.080 5.369 1.00 61.19 87 ARG A N 1
ATOM 699 C CA . ARG A 1 87 ? 6.457 21.014 6.193 1.00 61.19 87 ARG A CA 1
ATOM 700 C C . ARG A 1 87 ? 5.545 21.460 7.332 1.00 61.19 87 ARG A C 1
ATOM 702 O O . ARG A 1 87 ? 4.455 21.949 7.057 1.00 61.19 87 ARG A O 1
ATOM 709 N N . GLY A 1 88 ? 5.963 21.255 8.579 1.00 65.00 88 GLY A N 1
ATOM 710 C CA . GLY A 1 88 ? 5.257 21.845 9.715 1.00 65.00 88 GLY A CA 1
ATOM 711 C C . GLY A 1 88 ? 5.189 23.358 9.524 1.00 65.00 88 GLY A C 1
ATOM 712 O O . GLY A 1 88 ? 6.202 23.967 9.176 1.00 65.00 88 GLY A O 1
ATOM 713 N N . GLU A 1 89 ? 4.003 23.938 9.685 1.00 59.53 89 GLU A N 1
ATOM 714 C CA . GLU A 1 89 ? 3.900 25.376 9.915 1.00 59.53 89 GLU A CA 1
ATOM 715 C C . GLU A 1 89 ? 4.584 25.660 11.262 1.00 59.53 89 GLU A C 1
ATOM 717 O O . GLU A 1 89 ? 4.283 24.990 12.254 1.00 59.53 89 GLU A O 1
ATOM 722 N N . GLU A 1 90 ? 5.571 26.561 11.258 1.00 41.84 90 GLU A N 1
ATOM 723 C CA . GLU A 1 90 ? 6.130 27.154 12.484 1.00 41.84 90 GLU A CA 1
ATOM 724 C C . GLU A 1 90 ? 5.084 28.020 13.194 1.00 41.84 90 GLU A C 1
ATOM 726 O O . GLU A 1 90 ? 4.360 28.767 12.493 1.00 41.84 90 GLU A O 1
#